Protein AF-A0A7S1RX15-F1 (afdb_monomer_lite)

Radius of gyration: 18.15 Å; chains: 1; bounding box: 35×44×45 Å

pLDDT: mean 71.28, std 19.26, range [28.19, 96.19]

Sequence (141 aa):
ECHRGAFDGQSCADEAVLRRWREAWARAPPAELGGRQHFRVSEGAETYAELQGRAEAALEELLAAPAGGAEGPLWVFSHSVTIRALLWRALGLPADLHPLGICNCSVTIIERSIQPPSGWRVVEMNDTSHMHAKAAVATAY

InterPro domains:
  IPR013078 Histidine phosphatase superfamily, clade-1 [PF00300] (20-128)
  IPR029033 Histidine phosphatase superfamily [G3DSA:3.40.50.1240] (1-139)
  IPR029033 Histidine phosphatase superfamily [SSF53254] (1-132)

Foldseek 3Di:
DQDDDDPPVDDCPDVVVVVVVVVLVVPPPCPPDPRFDWPPSDPPTDTLVNLLVVLVVVVVVCCPDPVVPDPDDDDDD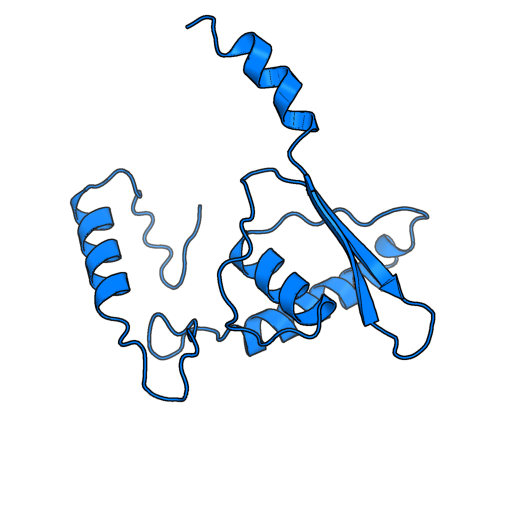DDLSSVLSPVCQQVVHPSGDDDDDADPPFDWDWDFDPDPVTGIHTPGGRHPPVVVVCVVVVVPD

Organism: Alexandrium catenella (NCBI:txid2925)

Secondary structure (DSSP, 8-state):
---TT------TT-HHHHHHHHHHHHHS---SSSS-----SSTTPPPHHHHHHHHHHHHHHHHHSTTTTSSSPPP----HHHHHHHHHHHTT--TT-S-----TT-EEEEEEE-SSSPEEEEEEEEE-GGGHHHHTTTT--

Structure (mmCIF, N/CA/C/O backbone):
data_AF-A0A7S1RX15-F1
#
_entry.id   AF-A0A7S1RX15-F1
#
loop_
_atom_site.group_PDB
_atom_site.id
_atom_site.type_symbol
_atom_site.label_atom_id
_atom_site.label_alt_id
_atom_site.label_comp_id
_atom_site.label_asym_id
_atom_site.label_entity_id
_atom_site.label_seq_id
_atom_site.pdbx_PDB_ins_code
_atom_site.Cartn_x
_atom_site.Cartn_y
_atom_site.Cartn_z
_atom_site.occupancy
_atom_site.B_iso_or_equiv
_atom_site.auth_seq_id
_atom_site.auth_comp_id
_atom_site.auth_asym_id
_atom_site.auth_atom_id
_atom_site.pdbx_PDB_model_num
ATOM 1 N N . GLU A 1 1 ? 10.035 9.791 -10.296 1.00 36.12 1 GLU A N 1
ATOM 2 C CA . GLU A 1 1 ? 9.928 8.390 -9.849 1.00 36.12 1 GLU A CA 1
ATOM 3 C C . GLU A 1 1 ? 11.347 7.899 -9.593 1.00 36.12 1 GLU A C 1
ATOM 5 O O . GLU A 1 1 ? 12.127 7.828 -10.530 1.00 36.12 1 GLU A O 1
ATOM 10 N N . CYS A 1 2 ? 11.738 7.719 -8.330 1.00 28.19 2 CYS A N 1
ATOM 11 C CA . CYS A 1 2 ? 13.051 7.169 -7.984 1.00 28.19 2 CYS A CA 1
ATOM 12 C C . CYS A 1 2 ? 12.913 5.650 -7.982 1.00 28.19 2 CYS A C 1
ATOM 14 O O . CYS A 1 2 ? 12.022 5.139 -7.303 1.00 28.19 2 CYS A O 1
ATOM 16 N N . HIS A 1 3 ? 13.745 4.917 -8.722 1.00 43.22 3 HIS A N 1
ATOM 17 C CA . HIS A 1 3 ? 13.588 3.468 -8.801 1.00 43.22 3 HIS A CA 1
ATOM 18 C C . HIS A 1 3 ? 14.885 2.704 -8.497 1.00 43.22 3 HIS A C 1
ATOM 20 O O . HIS A 1 3 ? 15.877 2.803 -9.204 1.00 43.22 3 HIS A O 1
ATOM 26 N N . ARG A 1 4 ? 14.796 1.903 -7.426 1.00 44.91 4 ARG A N 1
ATOM 27 C CA . ARG A 1 4 ? 15.381 0.563 -7.228 1.00 44.91 4 ARG A CA 1
ATOM 28 C C . ARG A 1 4 ? 16.856 0.365 -7.605 1.00 44.91 4 ARG A C 1
ATOM 30 O O . ARG A 1 4 ? 17.164 -0.343 -8.557 1.00 44.91 4 ARG A O 1
ATOM 37 N N . GLY A 1 5 ? 17.749 0.861 -6.749 1.00 35.78 5 GLY A N 1
ATOM 38 C CA . GLY A 1 5 ? 19.086 0.272 -6.571 1.00 35.78 5 GLY A CA 1
ATOM 39 C C . GLY A 1 5 ? 20.266 1.091 -7.087 1.00 35.78 5 GLY A C 1
ATOM 40 O O . GLY A 1 5 ? 21.386 0.853 -6.653 1.00 35.78 5 GLY A O 1
ATOM 41 N N . ALA A 1 6 ? 20.035 2.112 -7.907 1.00 38.94 6 ALA A N 1
ATOM 42 C CA . ALA A 1 6 ? 21.015 3.166 -8.135 1.00 38.94 6 ALA A CA 1
ATOM 43 C C . ALA A 1 6 ? 20.276 4.467 -8.442 1.00 38.94 6 ALA A C 1
ATOM 45 O O . ALA A 1 6 ? 19.508 4.545 -9.397 1.00 38.94 6 ALA A O 1
ATOM 46 N N . PHE A 1 7 ? 20.489 5.496 -7.623 1.00 42.22 7 PHE A N 1
ATOM 47 C CA . PHE A 1 7 ? 20.109 6.856 -7.989 1.00 42.22 7 PHE A CA 1
ATOM 48 C C . PHE A 1 7 ? 21.158 7.365 -8.988 1.00 42.22 7 PHE A C 1
ATOM 50 O O . PHE A 1 7 ? 22.088 8.070 -8.615 1.00 42.22 7 PHE A O 1
ATOM 57 N N . ASP A 1 8 ? 21.067 6.919 -10.242 1.00 58.34 8 ASP A N 1
ATOM 58 C CA . ASP A 1 8 ? 21.982 7.324 -11.320 1.00 58.34 8 ASP A CA 1
ATOM 59 C C . ASP A 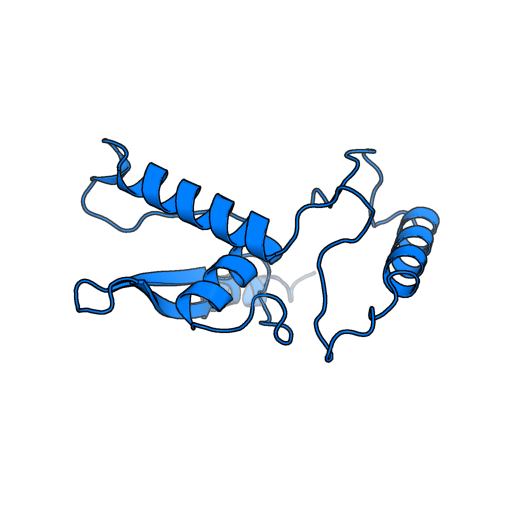1 8 ? 21.517 8.607 -12.038 1.00 58.34 8 ASP A C 1
ATOM 61 O O . ASP A 1 8 ? 22.225 9.136 -12.894 1.00 58.34 8 ASP A O 1
ATOM 65 N N . GLY A 1 9 ? 20.334 9.124 -11.673 1.00 58.88 9 GLY A N 1
ATOM 66 C CA . GLY A 1 9 ? 19.742 10.339 -12.236 1.00 58.88 9 GLY A CA 1
ATOM 67 C C . GLY A 1 9 ? 19.242 10.184 -13.675 1.00 58.88 9 GLY A C 1
ATOM 68 O O . GLY A 1 9 ? 18.902 11.186 -14.305 1.00 58.88 9 GLY A O 1
ATOM 69 N N . GLN A 1 10 ? 19.197 8.963 -14.215 1.00 61.38 10 GLN A N 1
ATOM 70 C CA . GLN A 1 10 ? 18.841 8.729 -15.611 1.00 61.38 10 GLN A CA 1
ATOM 71 C C . GLN A 1 10 ? 17.319 8.688 -15.804 1.00 61.38 10 GLN A C 1
ATOM 73 O O . GLN A 1 10 ? 16.573 8.108 -15.015 1.00 61.38 10 GLN A O 1
ATOM 78 N N . SER A 1 11 ? 16.849 9.342 -16.867 1.00 61.09 11 SER A N 1
ATOM 79 C CA . SER A 1 11 ? 15.422 9.499 -17.156 1.00 61.09 11 SER A CA 1
ATOM 80 C C . SER A 1 11 ? 14.846 8.284 -17.879 1.00 61.09 11 SER A C 1
ATOM 82 O O . SER A 1 11 ? 15.447 7.774 -18.821 1.00 61.09 11 SER A O 1
ATOM 84 N N . CYS A 1 12 ? 13.612 7.905 -17.533 1.00 56.78 12 CYS A N 1
ATOM 85 C CA . CYS A 1 12 ? 12.812 6.928 -18.280 1.00 56.78 12 CYS A CA 1
ATOM 86 C C . CYS A 1 12 ? 12.515 7.369 -19.726 1.00 56.78 12 CYS A C 1
ATOM 88 O O . CYS A 1 12 ? 12.061 6.558 -20.530 1.00 56.78 12 CYS A O 1
ATOM 90 N N . ALA A 1 13 ? 12.701 8.659 -20.031 1.00 67.62 13 ALA A N 1
ATOM 91 C CA . ALA A 1 13 ? 12.526 9.217 -21.368 1.00 67.62 13 ALA A CA 1
ATOM 92 C C . ALA A 1 13 ? 13.713 8.921 -22.304 1.00 67.62 13 ALA A C 1
ATOM 94 O O . ALA A 1 13 ? 13.592 9.116 -23.508 1.00 67.62 13 ALA A O 1
ATOM 95 N N . ASP A 1 14 ? 14.850 8.462 -21.773 1.00 75.25 14 ASP A N 1
ATOM 96 C CA . ASP A 1 14 ? 15.979 7.999 -22.577 1.00 75.25 14 ASP A CA 1
ATOM 97 C C . ASP A 1 14 ? 15.714 6.556 -23.047 1.00 75.25 14 ASP A C 1
ATOM 99 O O . ASP A 1 14 ? 15.550 5.632 -22.246 1.00 75.25 14 ASP A O 1
ATOM 103 N N . GLU A 1 15 ? 15.661 6.345 -24.364 1.00 78.56 15 GLU A N 1
ATOM 104 C CA . GLU A 1 15 ? 15.366 5.036 -24.956 1.00 78.56 15 GLU A CA 1
ATOM 105 C C . GLU A 1 15 ? 16.413 3.965 -24.625 1.00 78.56 15 GLU A C 1
ATOM 107 O O . GLU A 1 15 ? 16.070 2.787 -24.484 1.00 78.56 15 GLU A O 1
ATOM 112 N N . ALA A 1 16 ? 17.686 4.341 -24.479 1.00 77.50 16 ALA A N 1
ATOM 113 C CA . ALA A 1 16 ? 18.749 3.406 -24.130 1.00 77.50 16 ALA A CA 1
ATOM 114 C C . ALA A 1 16 ? 18.607 2.946 -22.675 1.00 77.50 16 ALA A C 1
ATOM 116 O O . ALA A 1 16 ? 18.790 1.761 -22.378 1.00 77.50 16 ALA A O 1
ATOM 117 N N . VAL A 1 17 ? 18.219 3.867 -21.792 1.00 69.31 17 VAL A N 1
ATOM 118 C CA . VAL A 1 17 ? 17.885 3.592 -20.391 1.00 69.31 17 VAL A CA 1
ATOM 119 C C . VAL A 1 17 ? 16.658 2.685 -20.316 1.00 69.31 17 VAL A C 1
ATOM 121 O O . VAL A 1 17 ? 16.721 1.618 -19.703 1.00 69.31 17 VAL A O 1
ATOM 124 N N . LEU A 1 18 ? 15.583 3.024 -21.033 1.00 65.19 18 LEU A N 1
ATOM 125 C CA . LEU A 1 18 ? 14.356 2.228 -21.092 1.00 65.19 18 LEU A CA 1
ATOM 126 C C . LEU A 1 18 ? 14.603 0.813 -21.633 1.00 65.19 18 LEU A C 1
ATOM 128 O O . LEU A 1 18 ? 14.069 -0.159 -21.097 1.00 65.19 18 LEU A O 1
ATOM 132 N N . ARG A 1 19 ? 15.425 0.669 -22.678 1.00 73.69 19 ARG A N 1
ATOM 133 C CA . ARG A 1 19 ? 15.805 -0.636 -23.235 1.00 73.69 19 ARG A CA 1
ATOM 134 C C . ARG A 1 19 ? 16.607 -1.456 -22.229 1.00 73.69 19 ARG A C 1
ATOM 136 O O . ARG A 1 19 ? 16.244 -2.601 -21.972 1.00 73.69 19 ARG A O 1
ATOM 143 N N . ARG A 1 20 ? 17.633 -0.863 -21.605 1.00 69.12 20 ARG A N 1
ATOM 144 C CA . ARG A 1 20 ? 18.430 -1.512 -20.548 1.00 69.12 20 ARG A CA 1
ATOM 145 C C . ARG A 1 20 ? 17.540 -1.987 -19.400 1.00 69.12 20 ARG A C 1
ATOM 147 O O . ARG A 1 20 ? 17.732 -3.085 -18.884 1.00 69.12 20 ARG A O 1
ATOM 154 N N . TRP A 1 21 ? 16.537 -1.193 -19.032 1.00 65.25 21 TRP A N 1
ATOM 155 C CA . TRP A 1 21 ? 15.563 -1.559 -18.007 1.00 65.25 21 TRP A CA 1
ATOM 156 C C . TRP A 1 21 ? 14.666 -2.715 -18.432 1.00 65.25 21 TRP A C 1
ATOM 158 O O . TRP A 1 21 ? 14.520 -3.664 -17.670 1.00 65.25 21 TRP A O 1
ATOM 168 N N . ARG A 1 22 ? 14.106 -2.684 -19.647 1.00 63.62 22 ARG A N 1
ATOM 169 C CA . ARG A 1 22 ? 13.297 -3.792 -20.186 1.00 63.62 22 ARG A CA 1
ATOM 170 C C . ARG A 1 22 ? 14.092 -5.093 -20.239 1.00 63.62 22 ARG A C 1
ATOM 172 O O . ARG A 1 22 ? 13.568 -6.143 -19.885 1.00 63.62 22 ARG A O 1
ATOM 179 N N . GLU A 1 23 ? 15.361 -5.021 -20.625 1.00 64.50 23 GLU A N 1
ATOM 180 C CA . GLU A 1 23 ? 16.254 -6.177 -20.628 1.00 64.50 23 GLU A CA 1
ATOM 181 C C . GLU A 1 23 ? 16.545 -6.690 -19.215 1.00 64.50 23 GLU A C 1
ATOM 183 O O . GLU A 1 23 ? 16.509 -7.895 -19.000 1.00 64.50 23 GLU A O 1
ATOM 188 N N . ALA A 1 24 ? 16.797 -5.811 -18.241 1.00 57.47 24 ALA A N 1
ATOM 189 C CA . ALA A 1 24 ? 16.987 -6.213 -16.846 1.00 57.47 24 ALA A CA 1
ATOM 190 C C . ALA A 1 24 ? 15.722 -6.865 -16.260 1.00 57.47 24 ALA A C 1
ATOM 192 O O . ALA A 1 24 ? 15.814 -7.865 -15.554 1.00 57.47 24 ALA A O 1
ATOM 193 N N . TRP A 1 25 ? 14.540 -6.347 -16.610 1.00 52.41 25 TRP A N 1
ATOM 194 C CA . TRP A 1 25 ? 13.249 -6.934 -16.240 1.00 52.41 25 TRP A CA 1
ATOM 195 C C . TRP A 1 25 ? 13.032 -8.310 -16.874 1.00 52.41 25 TRP A C 1
ATOM 197 O O . TRP A 1 25 ? 12.513 -9.203 -16.215 1.00 52.41 25 TRP A O 1
ATOM 207 N N . ALA A 1 26 ? 13.445 -8.494 -18.130 1.00 54.28 26 ALA A N 1
ATOM 208 C CA . ALA A 1 26 ? 13.363 -9.778 -18.826 1.00 54.28 26 ALA A CA 1
ATOM 209 C C . ALA A 1 26 ? 14.397 -10.804 -18.323 1.00 54.28 26 ALA A C 1
ATOM 211 O O . ALA A 1 26 ? 14.182 -12.006 -18.457 1.00 54.28 26 ALA A O 1
ATOM 212 N N . ARG A 1 27 ? 15.520 -10.336 -17.759 1.00 41.50 27 ARG A N 1
ATOM 213 C CA 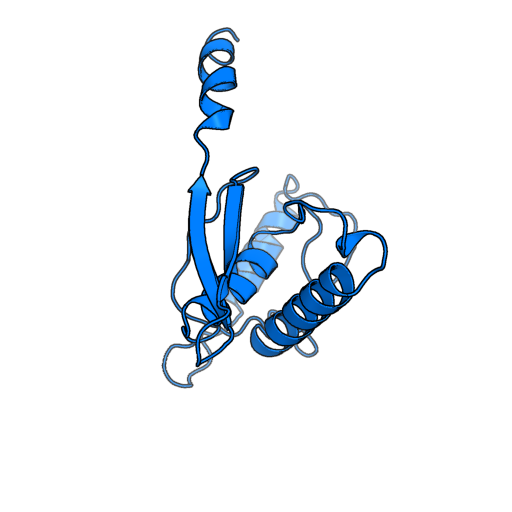. ARG A 1 27 ? 16.620 -11.164 -17.236 1.00 41.50 27 ARG A CA 1
ATOM 214 C C . ARG A 1 27 ? 16.463 -11.577 -15.779 1.00 41.50 27 ARG A C 1
ATOM 216 O O . ARG A 1 27 ? 17.277 -12.376 -15.334 1.00 41.50 27 ARG A O 1
ATOM 223 N N . ALA A 1 28 ? 15.476 -11.076 -15.038 1.00 44.28 28 ALA A N 1
ATOM 224 C CA . ALA A 1 28 ? 15.109 -11.711 -13.780 1.00 44.28 28 ALA A CA 1
ATOM 225 C C . ALA A 1 28 ? 14.433 -13.040 -14.154 1.00 44.28 28 ALA A C 1
ATOM 227 O O . ALA A 1 28 ? 13.299 -13.003 -14.640 1.00 44.28 28 ALA A O 1
ATOM 228 N N . PRO A 1 29 ? 15.102 -14.205 -14.024 1.00 41.44 29 PRO A N 1
ATOM 229 C CA . PRO A 1 29 ? 14.415 -15.453 -14.292 1.00 41.44 29 PRO A CA 1
ATOM 230 C C . PRO A 1 29 ? 13.196 -15.508 -13.360 1.00 41.44 29 PRO A C 1
ATOM 232 O O . PRO A 1 29 ? 13.308 -15.085 -12.202 1.00 41.44 29 PRO A O 1
ATOM 235 N N . PRO A 1 30 ? 12.036 -16.017 -13.805 1.00 43.31 30 PRO A N 1
ATOM 236 C CA . PRO A 1 30 ? 11.065 -16.552 -12.867 1.00 43.31 30 PRO A CA 1
ATOM 237 C C . PRO A 1 30 ? 11.785 -17.692 -12.142 1.00 43.31 30 PRO A C 1
ATOM 239 O O . PRO A 1 30 ? 11.837 -18.812 -12.638 1.00 43.31 30 PRO A O 1
ATOM 242 N N . ALA A 1 31 ? 12.472 -17.380 -11.043 1.00 42.53 31 ALA A N 1
ATOM 243 C CA . ALA A 1 31 ? 13.258 -18.363 -10.332 1.00 42.53 31 ALA A CA 1
ATOM 244 C C . ALA A 1 31 ? 12.280 -19.393 -9.772 1.00 42.53 31 ALA A C 1
ATOM 246 O O . ALA A 1 31 ? 11.386 -19.088 -8.982 1.00 42.53 31 ALA A O 1
ATOM 247 N N . GLU A 1 32 ? 12.436 -20.601 -10.289 1.00 40.38 32 GLU A N 1
ATOM 248 C CA . GLU A 1 32 ? 11.705 -21.808 -9.975 1.00 40.38 32 GLU A CA 1
ATOM 249 C C . GLU A 1 32 ? 11.729 -22.075 -8.466 1.00 40.38 32 GLU A C 1
ATOM 251 O O . GLU A 1 32 ? 12.648 -22.684 -7.936 1.00 40.38 32 GLU A O 1
ATOM 256 N N . LEU A 1 33 ? 10.697 -21.606 -7.770 1.00 38.94 33 LEU A N 1
ATOM 257 C CA . LEU A 1 33 ? 10.228 -22.099 -6.474 1.00 38.94 33 LEU A CA 1
ATOM 258 C C . LEU A 1 33 ? 8.724 -21.788 -6.396 1.00 38.94 33 LEU A C 1
ATOM 260 O O . LEU A 1 33 ? 8.265 -20.897 -5.687 1.00 38.94 33 LEU A O 1
ATOM 264 N N . GLY A 1 34 ? 7.935 -22.493 -7.213 1.00 42.66 34 GLY A N 1
ATOM 265 C CA . GLY A 1 34 ? 6.471 -22.493 -7.093 1.00 42.66 34 GLY A CA 1
ATOM 266 C C . GLY A 1 34 ? 5.737 -21.227 -7.562 1.00 42.66 34 GLY A C 1
ATOM 267 O O . GLY A 1 34 ? 4.677 -20.927 -7.023 1.00 42.66 34 GLY A O 1
ATOM 268 N N . GLY A 1 35 ? 6.260 -20.496 -8.556 1.00 37.97 35 GLY A N 1
ATOM 269 C CA . GLY A 1 35 ? 5.508 -19.424 -9.237 1.00 37.97 35 GLY A CA 1
ATOM 270 C C . GLY A 1 35 ? 5.491 -18.059 -8.536 1.00 37.97 35 GLY A C 1
ATOM 271 O O . GLY A 1 35 ? 4.592 -17.259 -8.780 1.00 37.97 35 GLY A O 1
ATOM 272 N N . ARG A 1 36 ? 6.470 -17.780 -7.672 1.00 43.78 36 ARG A N 1
ATOM 273 C CA . ARG A 1 36 ? 6.529 -16.571 -6.840 1.00 43.78 36 ARG A CA 1
ATOM 274 C C . ARG A 1 36 ? 7.456 -15.507 -7.442 1.00 43.78 36 ARG A C 1
ATOM 276 O O . ARG A 1 36 ? 8.639 -15.764 -7.656 1.00 43.78 36 ARG A O 1
ATOM 283 N N . GLN A 1 37 ? 6.941 -14.304 -7.724 1.00 47.53 37 GLN A N 1
ATOM 284 C CA . GLN A 1 37 ? 7.770 -13.169 -8.156 1.00 47.53 37 GLN A CA 1
ATOM 285 C C . GLN A 1 37 ? 8.513 -12.570 -6.959 1.00 47.53 37 GLN A C 1
ATOM 287 O O . GLN A 1 37 ? 7.969 -11.790 -6.179 1.00 47.53 37 GLN A O 1
ATOM 292 N N . HIS A 1 38 ? 9.796 -12.896 -6.836 1.00 49.75 38 HIS A N 1
ATOM 293 C CA . HIS A 1 38 ? 10.674 -12.224 -5.891 1.00 49.75 38 HIS A CA 1
ATOM 294 C C . HIS A 1 38 ? 11.048 -10.838 -6.420 1.00 49.75 38 HIS A C 1
ATOM 296 O O . HIS A 1 38 ? 11.667 -10.703 -7.475 1.00 49.75 38 HIS A O 1
ATOM 302 N N . PHE A 1 39 ? 10.766 -9.792 -5.647 1.00 50.34 39 PHE A N 1
ATOM 303 C CA . PHE A 1 39 ? 11.508 -8.543 -5.773 1.00 50.34 39 PHE A CA 1
ATOM 304 C C . PHE A 1 39 ? 12.927 -8.786 -5.256 1.00 50.34 39 PHE A C 1
ATOM 306 O O . PHE A 1 39 ? 13.252 -8.502 -4.117 1.00 50.34 39 PHE A O 1
ATOM 313 N N . ARG A 1 40 ? 13.774 -9.395 -6.076 1.00 52.62 40 ARG A N 1
ATOM 314 C CA . ARG A 1 40 ? 15.226 -9.279 -5.970 1.00 52.62 40 ARG A CA 1
ATOM 315 C C . ARG A 1 40 ? 15.722 -9.001 -7.373 1.00 52.62 40 ARG A C 1
ATOM 317 O O . ARG A 1 40 ? 16.173 -9.891 -8.078 1.00 52.62 40 ARG A O 1
ATOM 324 N N . VAL A 1 41 ? 15.532 -7.750 -7.800 1.00 51.56 41 VAL A N 1
ATOM 325 C CA . VAL A 1 41 ? 15.917 -7.279 -9.145 1.00 51.56 41 VAL A CA 1
ATOM 326 C C . VAL A 1 41 ? 17.432 -7.438 -9.367 1.00 51.56 41 VAL A C 1
ATOM 328 O O . VAL A 1 41 ? 17.889 -7.530 -10.501 1.00 51.56 41 VAL A O 1
ATOM 331 N N . SER A 1 42 ? 18.199 -7.525 -8.278 1.00 55.56 42 SER A N 1
ATOM 332 C CA . SER A 1 42 ? 19.612 -7.886 -8.245 1.00 55.56 42 SER A CA 1
ATOM 333 C C . SER A 1 42 ? 19.957 -8.576 -6.922 1.00 55.56 42 SER A C 1
ATOM 335 O O . SER A 1 42 ? 19.194 -8.517 -5.951 1.00 55.56 42 SER A O 1
ATOM 337 N N . GLU A 1 43 ? 21.133 -9.194 -6.859 1.00 60.41 43 GLU A N 1
ATOM 338 C CA . GLU A 1 43 ? 21.744 -9.601 -5.592 1.00 60.41 43 GLU A CA 1
ATOM 339 C C . GLU A 1 43 ? 21.844 -8.394 -4.637 1.00 60.41 43 GLU A C 1
ATOM 341 O O . GLU A 1 43 ? 22.085 -7.265 -5.071 1.00 60.41 43 GLU A O 1
ATOM 346 N N . GLY A 1 44 ? 21.568 -8.614 -3.348 1.00 66.44 44 GLY A N 1
ATOM 347 C CA . GLY A 1 44 ? 21.536 -7.559 -2.326 1.00 66.44 44 GLY A CA 1
ATOM 348 C C . GLY A 1 44 ? 20.296 -6.652 -2.332 1.00 66.44 44 GLY A C 1
ATOM 349 O O . GLY A 1 44 ? 20.190 -5.781 -1.472 1.00 66.44 44 GLY A O 1
ATOM 350 N N . ALA A 1 45 ? 19.347 -6.834 -3.258 1.00 68.38 45 ALA A N 1
ATOM 351 C CA . ALA A 1 45 ? 18.098 -6.075 -3.247 1.00 68.38 45 ALA A CA 1
ATOM 352 C C . ALA A 1 45 ? 17.141 -6.533 -2.128 1.00 68.38 45 ALA A C 1
ATOM 354 O O . ALA A 1 45 ? 17.067 -7.717 -1.789 1.00 68.38 45 ALA A O 1
ATOM 355 N N . GLU A 1 46 ? 16.368 -5.576 -1.610 1.00 74.50 46 GLU A N 1
ATOM 356 C CA . GLU A 1 46 ? 15.311 -5.793 -0.614 1.00 74.50 46 GLU A CA 1
ATOM 357 C C . GLU A 1 46 ? 14.190 -6.677 -1.180 1.00 74.50 46 GLU A C 1
ATOM 359 O O . GLU A 1 46 ? 13.668 -6.402 -2.255 1.00 74.50 46 GLU A O 1
ATOM 364 N N . THR A 1 47 ? 13.795 -7.713 -0.445 1.00 77.38 47 THR A N 1
ATOM 365 C CA . THR A 1 47 ? 12.647 -8.582 -0.740 1.00 77.38 47 THR A CA 1
ATOM 366 C C . THR A 1 47 ? 11.319 -7.922 -0.381 1.00 77.38 47 THR A C 1
ATOM 368 O O . THR A 1 47 ? 11.250 -7.025 0.455 1.00 77.38 47 THR A O 1
ATOM 371 N N . TYR A 1 48 ? 10.210 -8.435 -0.925 1.00 78.25 48 TYR A N 1
ATOM 372 C CA . TYR A 1 48 ? 8.881 -7.991 -0.496 1.00 78.25 48 TYR A CA 1
ATOM 373 C C . TYR A 1 48 ? 8.606 -8.238 0.991 1.00 78.25 48 TYR A C 1
ATOM 375 O O . TYR A 1 48 ? 7.947 -7.414 1.613 1.00 78.25 48 TYR A O 1
ATOM 383 N N . ALA A 1 49 ? 9.127 -9.321 1.572 1.00 79.56 49 ALA A N 1
ATOM 384 C CA . ALA A 1 49 ? 8.975 -9.595 3.000 1.00 79.56 49 ALA A CA 1
ATOM 385 C C . ALA A 1 49 ? 9.739 -8.575 3.867 1.00 79.56 49 ALA A C 1
ATOM 387 O O . ALA A 1 49 ? 9.202 -8.086 4.860 1.00 79.56 49 ALA A O 1
ATOM 388 N N . GLU A 1 50 ? 10.962 -8.208 3.470 1.00 83.12 50 GLU A N 1
ATOM 389 C CA . GLU A 1 50 ? 11.745 -7.156 4.136 1.00 83.12 50 GLU A CA 1
ATOM 390 C C . GLU A 1 50 ? 11.055 -5.791 4.009 1.00 83.12 50 GLU A C 1
ATOM 392 O O . GLU A 1 50 ? 10.872 -5.098 5.011 1.00 83.12 50 GLU A O 1
ATOM 397 N N . LEU A 1 51 ? 10.570 -5.448 2.809 1.00 86.44 51 LEU A N 1
ATOM 398 C CA . LEU A 1 51 ? 9.797 -4.227 2.578 1.00 86.44 51 LEU A CA 1
ATOM 399 C C . LEU A 1 51 ? 8.509 -4.199 3.413 1.00 86.44 51 LEU A C 1
ATOM 401 O O . LEU A 1 51 ? 8.183 -3.161 3.981 1.00 86.44 51 LEU A O 1
ATOM 405 N N . GLN A 1 52 ? 7.784 -5.318 3.506 1.00 87.44 52 GLN A N 1
ATOM 406 C CA . GLN A 1 52 ? 6.589 -5.446 4.346 1.00 87.44 52 GLN A CA 1
ATOM 407 C C . GLN A 1 52 ? 6.904 -5.154 5.809 1.00 87.44 52 GLN A C 1
ATOM 409 O O . GLN A 1 52 ? 6.223 -4.333 6.420 1.00 87.44 52 GLN A O 1
ATOM 414 N N . GLY A 1 53 ? 7.939 -5.802 6.352 1.00 87.94 53 GLY A N 1
ATOM 415 C CA . GLY A 1 53 ? 8.350 -5.605 7.740 1.00 87.94 53 GLY A CA 1
ATOM 416 C C . GLY A 1 53 ? 8.748 -4.158 8.018 1.00 87.94 53 GLY A C 1
ATOM 417 O O . GLY A 1 53 ? 8.272 -3.562 8.981 1.00 87.94 53 GLY A O 1
ATOM 418 N N . ARG A 1 54 ? 9.559 -3.555 7.141 1.00 92.69 54 ARG A N 1
ATOM 419 C CA . ARG A 1 54 ? 9.995 -2.160 7.292 1.00 92.69 54 ARG A CA 1
ATOM 420 C C . ARG A 1 54 ? 8.845 -1.161 7.141 1.00 92.69 54 ARG A C 1
ATOM 422 O O . ARG A 1 54 ? 8.798 -0.181 7.877 1.00 92.69 54 ARG A O 1
ATOM 429 N N . ALA A 1 55 ? 7.925 -1.388 6.204 1.00 91.62 55 ALA A N 1
ATOM 4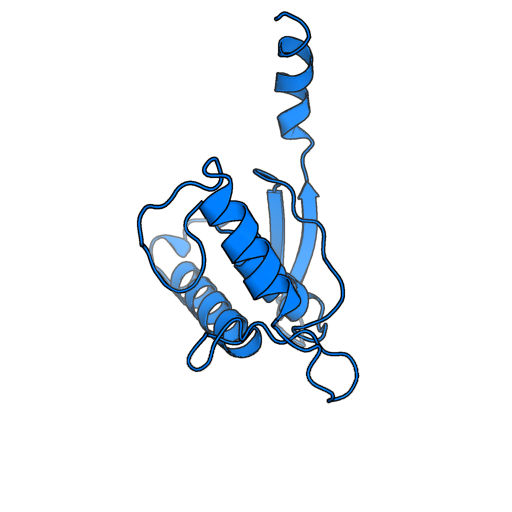30 C CA . ALA A 1 55 ? 6.776 -0.510 5.994 1.00 91.62 55 ALA A CA 1
ATOM 431 C C . ALA A 1 55 ? 5.779 -0.575 7.160 1.00 91.62 55 ALA A C 1
ATOM 433 O O . ALA A 1 55 ? 5.260 0.458 7.569 1.00 91.62 55 ALA A O 1
ATOM 434 N N . GLU A 1 56 ? 5.533 -1.764 7.713 1.00 90.00 56 GLU A N 1
ATOM 435 C CA . GLU A 1 56 ? 4.680 -1.925 8.893 1.00 90.00 56 GLU A CA 1
ATOM 436 C C . GLU A 1 56 ? 5.313 -1.285 10.130 1.00 90.00 56 GLU A C 1
ATOM 438 O O . GLU A 1 56 ? 4.641 -0.527 10.822 1.00 90.00 56 GLU A O 1
ATOM 443 N N . ALA A 1 57 ? 6.607 -1.517 10.371 1.00 91.50 57 ALA A N 1
ATOM 444 C CA . ALA A 1 57 ? 7.320 -0.872 11.471 1.00 91.50 57 ALA A CA 1
ATOM 445 C C . ALA A 1 57 ? 7.222 0.659 11.381 1.00 91.50 57 ALA A C 1
ATOM 447 O O . ALA A 1 57 ? 6.898 1.311 12.369 1.00 91.50 57 ALA A O 1
ATOM 448 N N . ALA A 1 58 ? 7.391 1.225 10.181 1.00 91.94 58 ALA A N 1
ATOM 449 C CA . ALA A 1 58 ? 7.229 2.659 9.960 1.00 91.94 58 ALA A CA 1
ATOM 450 C C . ALA A 1 58 ? 5.797 3.153 10.246 1.00 91.94 58 ALA A C 1
ATOM 452 O O . ALA A 1 58 ? 5.628 4.235 10.801 1.00 91.94 58 ALA A O 1
ATOM 453 N N . LEU A 1 59 ? 4.757 2.383 9.897 1.00 88.81 59 LEU A N 1
ATOM 454 C CA . LEU A 1 59 ? 3.373 2.735 10.245 1.00 88.81 59 LEU A CA 1
ATOM 455 C C . LEU A 1 59 ? 3.142 2.716 11.759 1.00 88.81 59 LEU A C 1
ATOM 457 O O . LEU A 1 59 ? 2.524 3.638 12.286 1.00 88.81 59 LEU A O 1
ATOM 461 N N . GLU A 1 60 ? 3.638 1.695 12.458 1.00 87.81 60 GLU A N 1
ATOM 462 C CA . GLU A 1 60 ? 3.510 1.600 13.916 1.00 87.81 60 GLU A CA 1
ATOM 463 C C . GLU A 1 60 ? 4.262 2.737 14.623 1.00 87.81 60 GLU A C 1
ATOM 465 O O . GLU A 1 60 ? 3.733 3.329 15.562 1.00 87.81 60 GLU A O 1
ATOM 470 N N . GLU A 1 61 ? 5.450 3.110 14.138 1.00 89.62 61 GLU A N 1
ATOM 471 C CA . GLU A 1 61 ? 6.197 4.269 14.642 1.00 89.62 61 GLU A CA 1
ATOM 472 C C . GLU A 1 61 ? 5.426 5.582 14.442 1.00 89.62 61 GLU A C 1
ATOM 474 O O . GLU A 1 61 ? 5.343 6.396 15.364 1.00 89.62 61 GLU A O 1
ATOM 479 N N . LEU A 1 62 ? 4.820 5.783 13.264 1.00 87.19 62 LEU A N 1
ATOM 480 C CA . LEU A 1 62 ? 4.016 6.975 12.978 1.00 87.19 62 LEU A CA 1
ATOM 481 C C . LEU A 1 62 ? 2.768 7.054 13.863 1.00 87.19 62 LEU A C 1
ATOM 483 O O . LEU A 1 62 ? 2.4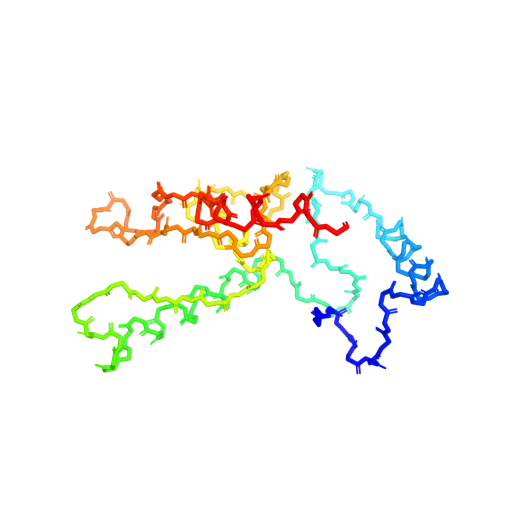34 8.139 14.334 1.00 87.19 62 LEU A O 1
ATOM 487 N N . LEU A 1 63 ? 2.103 5.924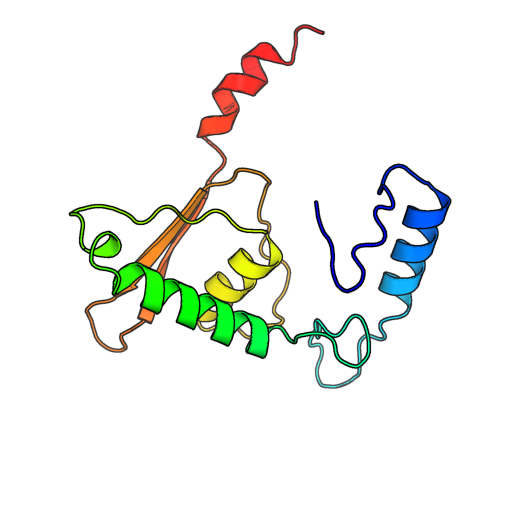 14.116 1.00 83.44 63 LEU A N 1
ATOM 488 C CA . LEU A 1 63 ? 0.951 5.855 15.017 1.00 83.44 63 LEU A CA 1
ATOM 489 C C . LEU A 1 63 ? 1.329 6.103 16.482 1.00 83.44 63 LEU A C 1
ATOM 491 O O . LEU A 1 63 ? 0.543 6.681 17.228 1.00 83.44 63 LEU A O 1
ATOM 495 N N . ALA A 1 64 ? 2.515 5.662 16.905 1.00 83.75 64 ALA A N 1
ATOM 496 C CA . ALA A 1 64 ? 3.001 5.848 18.270 1.00 83.75 64 ALA A CA 1
ATOM 497 C C . ALA A 1 64 ? 3.535 7.268 18.540 1.00 83.75 64 ALA A C 1
ATOM 499 O O . ALA A 1 64 ? 3.736 7.641 19.699 1.00 83.75 64 ALA A O 1
ATOM 500 N N . ALA A 1 65 ? 3.791 8.066 17.498 1.00 81.06 65 ALA A N 1
ATOM 501 C CA . ALA A 1 65 ? 4.315 9.416 17.650 1.00 81.06 65 ALA A CA 1
ATOM 502 C C . ALA A 1 65 ? 3.308 10.334 18.384 1.00 81.06 65 ALA A C 1
ATOM 504 O O . ALA A 1 65 ? 2.110 10.265 18.114 1.00 81.06 65 ALA A O 1
ATOM 505 N N . PRO A 1 66 ? 3.758 11.281 19.234 1.00 67.12 66 PRO A N 1
ATOM 506 C CA . PRO A 1 66 ? 2.866 12.195 19.964 1.00 67.12 66 PRO A CA 1
ATOM 507 C C . PRO A 1 66 ? 1.939 13.030 19.063 1.00 67.12 66 PRO A C 1
ATOM 509 O O . PRO A 1 66 ? 0.849 13.406 19.480 1.00 67.12 66 PRO A O 1
ATOM 512 N N . ALA A 1 67 ? 2.363 13.299 17.822 1.00 61.25 67 ALA A N 1
ATOM 513 C CA . ALA A 1 67 ? 1.550 13.945 16.790 1.00 61.25 67 ALA A CA 1
ATOM 514 C C . ALA A 1 67 ? 0.663 12.959 15.999 1.00 61.25 67 ALA A C 1
ATOM 516 O O . ALA A 1 67 ? -0.341 13.373 15.429 1.00 61.25 67 ALA A O 1
ATOM 517 N N . GLY A 1 68 ? 1.009 11.667 15.982 1.00 52.81 68 GLY A N 1
ATOM 518 C CA . GLY A 1 68 ? 0.187 10.574 15.443 1.00 52.81 68 GLY A CA 1
ATOM 519 C C . GLY A 1 68 ? -0.980 10.178 16.354 1.00 52.81 68 GLY A C 1
ATOM 520 O O . GLY A 1 68 ? -1.889 9.485 15.911 1.00 52.81 68 GLY A O 1
ATOM 521 N N . GLY A 1 69 ? -0.986 10.676 17.598 1.00 49.31 69 GLY A N 1
ATOM 522 C CA . GLY A 1 69 ? -2.121 10.638 18.523 1.00 49.31 69 GLY A CA 1
ATOM 523 C C . GLY A 1 69 ? -3.119 11.793 18.364 1.00 49.31 69 GLY A C 1
ATOM 524 O O . GLY A 1 69 ? -4.028 11.914 19.184 1.00 49.31 69 GLY A O 1
ATOM 525 N N . ALA A 1 70 ? -2.963 12.661 17.355 1.00 57.75 70 ALA A N 1
ATOM 526 C CA . ALA A 1 70 ? -3.982 13.655 17.026 1.00 57.75 70 ALA A CA 1
ATOM 527 C C . ALA A 1 70 ? -5.234 12.936 16.501 1.00 57.75 70 ALA A C 1
ATOM 529 O O . ALA A 1 70 ? -5.130 12.094 15.615 1.00 57.75 70 ALA A O 1
ATOM 530 N N . GLU A 1 71 ? -6.404 13.246 17.061 1.00 67.25 71 GLU A N 1
ATOM 531 C CA . GLU A 1 71 ? -7.696 12.634 16.729 1.00 67.25 71 GLU A CA 1
ATOM 532 C C . GLU A 1 71 ? -8.001 12.732 15.217 1.00 67.25 71 GLU A C 1
ATOM 534 O O . GLU A 1 71 ? -8.562 13.718 14.743 1.00 67.25 71 GLU A O 1
ATOM 539 N N . GLY A 1 72 ? -7.603 11.732 14.424 1.00 76.31 72 GLY A N 1
ATOM 540 C CA . GLY A 1 72 ? -7.829 11.741 12.980 1.00 76.31 72 GLY A CA 1
ATOM 541 C C . GLY A 1 72 ? -7.041 10.687 12.194 1.00 76.31 72 GLY A C 1
ATOM 542 O O . GLY A 1 72 ? -6.186 9.994 12.744 1.00 76.31 72 GLY A O 1
ATOM 543 N N . PRO A 1 73 ? -7.339 10.538 10.890 1.00 85.19 73 PRO A N 1
ATOM 544 C CA . PRO A 1 73 ? -6.625 9.615 10.015 1.00 85.19 73 PRO A CA 1
ATOM 545 C C . PRO A 1 73 ? -5.187 10.083 9.751 1.00 85.19 73 PRO A C 1
ATOM 547 O O . PRO A 1 73 ? -4.932 11.262 9.496 1.00 85.19 73 PRO A O 1
ATOM 550 N N . LEU A 1 74 ? -4.251 9.132 9.733 1.00 88.19 74 LEU A N 1
ATOM 551 C CA . LEU A 1 74 ? -2.873 9.358 9.306 1.00 88.19 74 LEU A CA 1
ATOM 552 C C . LEU A 1 74 ? -2.780 9.286 7.775 1.00 88.19 74 LEU A C 1
ATOM 554 O O . LEU A 1 74 ? -3.037 8.243 7.176 1.00 88.19 74 LEU A O 1
ATOM 558 N N . TRP A 1 75 ? -2.355 10.379 7.141 1.00 90.75 75 TRP A N 1
ATOM 559 C CA . TRP A 1 75 ? -2.094 10.413 5.701 1.00 90.75 75 TRP A CA 1
ATOM 560 C C . TRP A 1 75 ? -0.650 10.011 5.402 1.00 90.75 75 TRP A C 1
ATOM 562 O O . TRP A 1 75 ? 0.291 10.672 5.841 1.00 90.75 75 TRP A O 1
ATOM 572 N N . VAL A 1 76 ? -0.474 8.945 4.619 1.00 92.00 76 VAL A N 1
ATOM 573 C CA . VAL A 1 76 ? 0.843 8.421 4.233 1.00 92.00 76 VAL A CA 1
ATOM 574 C C . VAL A 1 76 ? 0.990 8.459 2.716 1.00 92.00 76 VAL A C 1
ATOM 576 O O . VAL A 1 76 ? 0.203 7.863 1.986 1.00 92.00 76 VAL A O 1
ATOM 579 N N . PHE A 1 77 ? 2.036 9.131 2.238 1.00 93.69 77 PHE A N 1
ATOM 580 C CA . PHE A 1 77 ? 2.376 9.196 0.817 1.00 93.69 77 PHE A CA 1
ATOM 581 C C . PHE A 1 77 ? 3.490 8.198 0.512 1.00 93.69 77 PHE A C 1
ATOM 583 O O . PHE A 1 77 ? 4.534 8.199 1.162 1.00 93.69 77 PHE A O 1
ATOM 590 N N . SER A 1 78 ? 3.275 7.327 -0.473 1.00 93.25 78 SER A N 1
ATOM 591 C CA . SER A 1 78 ? 4.247 6.294 -0.829 1.00 93.25 78 SER A CA 1
ATOM 592 C C . SER A 1 78 ? 4.158 5.898 -2.303 1.00 93.25 78 SER A C 1
ATOM 594 O O . SER A 1 78 ? 3.441 6.506 -3.095 1.00 93.25 78 SER A O 1
ATOM 596 N N . HIS A 1 79 ? 4.910 4.867 -2.674 1.00 89.06 79 HIS A N 1
ATOM 597 C CA . HIS A 1 79 ? 4.928 4.303 -4.017 1.00 89.06 79 HIS A CA 1
ATOM 598 C C . HIS A 1 79 ? 4.120 3.008 -4.090 1.00 89.06 79 HIS A C 1
ATOM 600 O O . HIS A 1 79 ? 3.951 2.298 -3.097 1.00 89.06 79 HIS A O 1
ATOM 606 N N . SER A 1 80 ? 3.698 2.647 -5.304 1.00 86.31 80 SER A N 1
ATOM 607 C CA . SER A 1 80 ? 2.886 1.450 -5.558 1.00 86.31 80 SER A CA 1
ATOM 608 C C . SER A 1 80 ? 3.509 0.159 -5.019 1.00 86.31 80 SER A C 1
ATOM 610 O O . SER A 1 80 ? 2.789 -0.771 -4.679 1.00 86.31 80 SER A O 1
ATOM 612 N N . VAL A 1 81 ? 4.841 0.058 -4.939 1.00 85.25 81 VAL A N 1
ATOM 613 C CA . VAL A 1 81 ? 5.516 -1.121 -4.371 1.00 85.25 81 VAL A CA 1
ATOM 614 C C . VAL A 1 81 ? 5.245 -1.270 -2.870 1.00 85.25 81 VAL A C 1
ATOM 616 O O . VAL A 1 81 ? 4.865 -2.350 -2.430 1.00 85.25 81 VAL A O 1
ATOM 619 N N . THR A 1 82 ? 5.375 -0.188 -2.105 1.00 90.38 82 THR A N 1
ATOM 620 C CA . THR A 1 82 ? 5.162 -0.178 -0.653 1.00 90.38 82 THR A CA 1
ATOM 621 C C . THR A 1 82 ? 3.687 -0.353 -0.322 1.00 90.38 82 THR A C 1
ATOM 623 O O . THR A 1 82 ? 3.342 -1.146 0.548 1.00 90.38 82 THR A O 1
ATOM 626 N N . ILE A 1 83 ? 2.810 0.333 -1.063 1.00 92.25 83 ILE A N 1
ATOM 627 C CA . ILE A 1 83 ? 1.356 0.222 -0.890 1.00 92.25 83 ILE A CA 1
ATOM 628 C C . ILE A 1 83 ? 0.917 -1.231 -1.107 1.00 92.25 83 ILE A C 1
ATOM 630 O O . ILE A 1 83 ? 0.227 -1.796 -0.266 1.00 92.25 83 ILE A O 1
ATOM 634 N N . ARG A 1 84 ? 1.383 -1.885 -2.180 1.00 89.19 84 ARG A N 1
ATOM 635 C CA . ARG A 1 84 ? 1.088 -3.305 -2.434 1.00 89.19 84 ARG A CA 1
ATOM 636 C C . ARG A 1 84 ? 1.611 -4.228 -1.343 1.00 89.19 84 ARG A C 1
ATOM 638 O O . ARG A 1 84 ? 0.879 -5.109 -0.912 1.00 89.19 84 ARG A O 1
ATOM 645 N N . ALA A 1 85 ? 2.844 -4.008 -0.887 1.00 87.50 85 ALA A N 1
ATOM 646 C CA . ALA A 1 85 ? 3.441 -4.796 0.185 1.00 87.50 85 ALA A CA 1
ATOM 647 C C . ALA A 1 85 ? 2.550 -4.785 1.441 1.00 87.50 85 ALA A C 1
ATOM 649 O O . ALA A 1 85 ? 2.215 -5.850 1.967 1.00 87.50 85 ALA A O 1
ATOM 650 N N . LEU A 1 86 ? 2.104 -3.597 1.859 1.00 91.12 86 LEU A N 1
ATOM 651 C CA . LEU A 1 86 ? 1.190 -3.415 2.989 1.00 91.12 86 LEU A CA 1
ATOM 652 C C . LEU A 1 86 ? -0.185 -4.048 2.743 1.00 91.12 86 LEU A C 1
ATOM 654 O O . LEU A 1 86 ? -0.707 -4.723 3.626 1.00 91.12 86 LEU A O 1
ATOM 658 N N . LEU A 1 87 ? -0.752 -3.887 1.544 1.00 91.44 87 LEU A N 1
ATOM 659 C CA . LEU A 1 87 ? -2.049 -4.469 1.189 1.00 91.44 87 LEU A CA 1
ATOM 660 C C . LEU A 1 87 ? -2.032 -5.996 1.210 1.00 91.44 87 LEU A C 1
ATOM 662 O O . LEU A 1 87 ? -2.951 -6.601 1.753 1.00 91.44 87 LEU A O 1
ATOM 666 N N . TRP A 1 88 ? -0.987 -6.636 0.677 1.00 88.56 88 TRP A N 1
ATOM 667 C CA . TRP A 1 88 ? -0.861 -8.092 0.762 1.00 88.56 88 TRP A CA 1
ATOM 668 C C . TRP A 1 88 ? -0.829 -8.558 2.212 1.00 88.56 88 TRP A C 1
ATOM 670 O O . TRP A 1 88 ? -1.521 -9.508 2.558 1.00 88.56 88 TRP A O 1
ATOM 680 N N . ARG A 1 89 ? -0.108 -7.842 3.080 1.00 87.19 89 ARG A N 1
ATOM 681 C CA . ARG A 1 89 ? -0.066 -8.162 4.508 1.00 87.19 89 ARG A CA 1
ATOM 682 C C . ARG A 1 89 ? -1.431 -7.983 5.179 1.00 87.19 89 ARG A C 1
ATOM 684 O O . ARG A 1 89 ? -1.875 -8.895 5.868 1.00 87.19 89 ARG A O 1
ATOM 691 N N . ALA A 1 90 ? -2.111 -6.863 4.936 1.00 89.44 90 ALA A N 1
ATOM 692 C CA . ALA A 1 90 ? -3.447 -6.589 5.472 1.00 89.44 90 ALA A CA 1
ATOM 693 C C . ALA A 1 90 ? -4.494 -7.622 5.012 1.00 89.44 90 ALA A C 1
ATOM 695 O O . ALA A 1 90 ? -5.394 -7.985 5.760 1.00 89.44 90 ALA A O 1
ATOM 696 N N . LEU A 1 91 ? -4.362 -8.136 3.787 1.00 87.19 91 LEU A N 1
ATOM 697 C CA . LEU A 1 91 ? -5.257 -9.148 3.221 1.00 87.19 91 LEU A CA 1
ATOM 698 C C . LEU A 1 91 ? -4.850 -10.593 3.563 1.00 87.19 91 LEU A C 1
ATOM 700 O O . LEU A 1 91 ? -5.525 -11.526 3.132 1.00 87.19 91 LEU A O 1
ATOM 704 N N . GLY A 1 92 ? -3.746 -10.806 4.290 1.00 85.25 92 GLY A N 1
ATOM 705 C CA . GLY A 1 92 ? -3.207 -12.146 4.554 1.00 85.25 92 GLY A CA 1
ATOM 706 C C . GLY A 1 92 ? -2.732 -12.879 3.291 1.00 85.25 92 GLY A C 1
ATOM 707 O O . GLY A 1 92 ? -2.693 -14.109 3.262 1.00 85.25 92 GLY A O 1
ATOM 708 N N . LEU A 1 93 ? -2.398 -12.138 2.233 1.00 83.12 93 LEU A N 1
ATOM 709 C CA . LEU A 1 93 ? -1.923 -12.672 0.964 1.00 83.12 93 LEU A CA 1
ATOM 710 C C . LEU A 1 93 ? -0.395 -12.854 0.974 1.00 83.12 93 LEU A C 1
ATOM 712 O O . LEU A 1 93 ? 0.328 -12.062 1.588 1.00 83.12 93 LEU A O 1
ATOM 716 N N . PRO A 1 94 ? 0.123 -13.858 0.246 1.00 77.75 94 PRO A N 1
ATOM 717 C CA . PRO A 1 94 ? 1.541 -13.973 -0.064 1.00 77.75 94 PRO A CA 1
ATOM 718 C C . PRO A 1 94 ? 2.127 -12.674 -0.631 1.00 77.75 94 PRO A C 1
ATOM 720 O O . PRO A 1 94 ? 1.500 -11.992 -1.442 1.00 77.75 94 PRO A O 1
ATOM 723 N N . ALA A 1 95 ? 3.359 -12.359 -0.226 1.00 66.81 95 ALA A N 1
ATOM 724 C CA . ALA A 1 95 ? 4.075 -11.125 -0.562 1.00 66.81 95 ALA A CA 1
ATOM 725 C C . ALA A 1 95 ? 4.501 -11.012 -2.045 1.00 66.81 95 ALA A C 1
ATOM 727 O O . ALA A 1 95 ? 5.307 -10.160 -2.396 1.00 66.81 95 ALA A O 1
ATOM 728 N N . ASP A 1 96 ? 4.003 -11.896 -2.901 1.00 64.94 96 ASP A N 1
ATOM 729 C CA . ASP A 1 96 ? 4.387 -12.094 -4.298 1.00 64.94 96 ASP A CA 1
ATOM 730 C C . ASP A 1 96 ? 3.176 -12.401 -5.198 1.00 64.94 96 ASP A C 1
ATOM 732 O O . ASP A 1 96 ? 3.344 -12.782 -6.361 1.00 64.94 96 ASP A O 1
ATOM 736 N N . LEU A 1 97 ? 1.954 -12.248 -4.671 1.00 64.19 97 LEU A N 1
ATOM 737 C CA . LEU A 1 97 ? 0.735 -12.535 -5.417 1.00 64.19 97 LEU A CA 1
ATOM 738 C C . LEU A 1 97 ? 0.498 -11.481 -6.522 1.00 64.19 97 LEU A C 1
ATOM 740 O O . LEU A 1 97 ? 0.916 -10.330 -6.397 1.00 64.19 97 LEU A O 1
ATOM 744 N N . HIS A 1 98 ? -0.171 -11.904 -7.604 1.00 58.88 98 HIS A N 1
ATOM 745 C CA . HIS A 1 98 ? -0.522 -11.152 -8.828 1.00 58.88 98 HIS A CA 1
ATOM 746 C C . HIS A 1 98 ? -0.877 -9.654 -8.636 1.00 58.88 98 HIS A C 1
ATOM 748 O O . HIS A 1 98 ? -1.290 -9.232 -7.554 1.00 58.88 98 HIS A O 1
ATOM 754 N N . PRO A 1 99 ? -0.755 -8.812 -9.689 1.00 66.88 99 PRO A N 1
ATOM 755 C CA . PRO A 1 99 ? -0.678 -7.368 -9.516 1.00 66.88 99 PRO A CA 1
ATOM 756 C C . PRO A 1 99 ? -1.984 -6.770 -8.987 1.00 66.88 99 PRO A C 1
ATOM 758 O O . PRO A 1 99 ? -2.979 -6.674 -9.700 1.00 66.88 99 PRO A O 1
ATOM 761 N N . LEU A 1 100 ? -1.932 -6.269 -7.752 1.00 74.81 100 LEU A N 1
ATOM 762 C CA . LEU A 1 100 ? -2.860 -5.245 -7.287 1.00 74.81 100 LEU A CA 1
ATOM 763 C C . LEU A 1 100 ? -2.573 -3.963 -8.079 1.00 74.81 100 LEU A C 1
ATOM 765 O O . LEU A 1 100 ? -1.491 -3.379 -7.966 1.00 74.81 100 LEU A O 1
ATOM 769 N N . GLY A 1 101 ? -3.516 -3.560 -8.927 1.00 80.69 101 GLY A N 1
ATOM 770 C CA . GLY A 1 101 ? -3.427 -2.310 -9.673 1.00 80.69 101 GLY A CA 1
ATOM 771 C C . GLY A 1 101 ? -3.555 -1.124 -8.723 1.00 80.69 101 GLY A C 1
ATOM 772 O O . GLY A 1 101 ? -4.596 -0.960 -8.098 1.00 80.69 101 GLY A O 1
ATOM 773 N N . ILE A 1 102 ? -2.499 -0.317 -8.622 1.00 85.50 102 ILE A N 1
ATOM 774 C CA . ILE A 1 102 ? -2.487 0.941 -7.867 1.00 85.50 102 ILE A CA 1
ATOM 775 C C . ILE A 1 102 ? -2.183 2.059 -8.857 1.00 85.50 102 ILE A C 1
ATOM 777 O O . ILE A 1 102 ? -1.115 2.077 -9.475 1.00 85.50 102 ILE A O 1
ATOM 781 N N . CYS A 1 103 ? -3.140 2.958 -9.035 1.00 86.38 103 CYS A N 1
ATOM 782 C CA . CYS A 1 103 ? -3.035 4.111 -9.908 1.00 86.38 103 CYS A CA 1
ATOM 783 C C . CYS A 1 103 ? -2.254 5.232 -9.214 1.00 86.38 103 CYS A C 1
ATOM 785 O O . CYS A 1 103 ? -2.231 5.360 -7.990 1.00 86.38 103 CYS A O 1
ATOM 787 N N . ASN A 1 104 ? -1.614 6.085 -10.010 1.00 86.75 104 ASN A N 1
ATOM 788 C CA . ASN A 1 104 ? -0.983 7.281 -9.465 1.00 86.75 104 ASN A CA 1
ATOM 789 C C . ASN A 1 104 ? -2.035 8.168 -8.802 1.00 86.75 104 ASN A C 1
ATOM 791 O O . ASN A 1 104 ? -3.131 8.331 -9.332 1.00 86.75 104 ASN A O 1
ATOM 795 N N . CYS A 1 105 ? -1.671 8.738 -7.654 1.00 90.75 105 CYS A N 1
ATOM 796 C CA . CYS A 1 105 ? -2.540 9.586 -6.840 1.00 90.75 105 CYS A CA 1
ATOM 797 C C . CYS A 1 105 ? -3.818 8.902 -6.333 1.00 90.75 105 CYS A C 1
ATOM 799 O O . CYS A 1 105 ? -4.663 9.590 -5.777 1.00 90.75 105 CYS A O 1
ATOM 801 N N . SER A 1 106 ? -3.980 7.583 -6.480 1.00 93.69 106 SER A N 1
ATOM 802 C CA . SER A 1 106 ? -5.134 6.899 -5.903 1.00 93.69 106 SER A CA 1
ATOM 803 C C . SER A 1 106 ? -5.083 6.909 -4.377 1.00 93.69 106 SER A C 1
ATOM 805 O O . SER A 1 106 ? -4.002 6.762 -3.800 1.00 93.69 106 SER A O 1
ATOM 807 N N . VAL A 1 107 ? -6.242 6.980 -3.730 1.00 95.69 107 VAL A N 1
ATOM 808 C CA . VAL A 1 107 ? -6.380 6.839 -2.280 1.00 95.69 107 VAL A CA 1
ATOM 809 C C . VAL A 1 107 ? -6.618 5.369 -1.931 1.00 95.69 107 VAL A C 1
ATOM 811 O O . VAL A 1 107 ? -7.237 4.609 -2.670 1.00 95.69 107 VAL A O 1
ATOM 814 N N . THR A 1 108 ? -6.029 4.919 -0.831 1.00 96.19 108 THR A N 1
ATOM 815 C CA . THR A 1 108 ? -6.222 3.574 -0.280 1.00 96.19 108 THR A CA 1
ATOM 816 C C . THR A 1 108 ? -6.322 3.723 1.226 1.00 96.19 108 THR A C 1
ATOM 818 O O . THR A 1 108 ? -5.456 4.349 1.837 1.00 96.19 108 THR A O 1
ATOM 821 N N . ILE A 1 109 ? -7.380 3.167 1.806 1.00 95.62 109 ILE A N 1
ATOM 822 C CA . ILE A 1 109 ? -7.698 3.287 3.225 1.00 95.62 109 ILE A CA 1
ATOM 823 C C . ILE A 1 109 ? -7.537 1.915 3.865 1.00 95.62 109 ILE A C 1
ATOM 825 O O . ILE A 1 109 ? -8.187 0.941 3.473 1.00 95.62 109 ILE A O 1
ATOM 829 N N . ILE A 1 110 ? -6.673 1.858 4.874 1.00 93.75 110 ILE A N 1
ATOM 830 C CA . ILE A 1 110 ? -6.542 0.719 5.776 1.00 93.75 110 ILE A CA 1
ATOM 831 C C . ILE A 1 110 ? -6.851 1.169 7.197 1.00 93.75 110 ILE A C 1
ATOM 833 O O . ILE A 1 110 ? -6.582 2.306 7.576 1.00 93.75 110 ILE A O 1
ATOM 837 N N . GLU A 1 111 ? -7.389 0.261 7.995 1.00 91.31 111 GLU A N 1
ATOM 838 C CA . GLU A 1 111 ? -7.712 0.518 9.392 1.00 91.31 111 GLU A CA 1
ATOM 839 C C . GLU A 1 111 ? -7.155 -0.580 10.282 1.00 91.31 111 GLU A C 1
ATOM 841 O O . GLU A 1 111 ? -7.062 -1.743 9.882 1.00 91.31 111 GLU A O 1
ATOM 846 N N . ARG A 1 112 ? -6.817 -0.226 11.520 1.00 87.12 112 ARG A N 1
ATOM 847 C CA . ARG A 1 112 ? -6.409 -1.208 12.518 1.00 87.12 112 ARG A CA 1
ATOM 848 C C . ARG A 1 112 ? -7.653 -1.876 13.100 1.00 87.12 112 ARG A C 1
ATOM 850 O O . ARG A 1 112 ? -8.494 -1.220 13.709 1.00 87.12 112 ARG A O 1
ATOM 857 N N . SER A 1 113 ? -7.765 -3.188 12.930 1.00 80.94 113 SER A N 1
ATOM 858 C CA . SER A 1 113 ? -8.752 -3.991 13.643 1.00 80.94 113 SER A CA 1
ATOM 859 C C . SER A 1 113 ? -8.416 -4.009 15.131 1.00 80.94 113 SER A C 1
ATOM 861 O O . SER A 1 113 ? -7.328 -4.428 15.532 1.00 80.94 113 SER A O 1
ATOM 863 N N . ILE A 1 114 ? -9.380 -3.588 15.948 1.00 77.38 114 ILE A N 1
ATOM 864 C CA . ILE A 1 114 ? -9.335 -3.703 17.413 1.00 77.38 114 ILE A CA 1
ATOM 865 C C . ILE A 1 114 ? -9.796 -5.085 17.908 1.00 77.38 114 ILE A C 1
ATOM 867 O O . ILE A 1 114 ? -9.673 -5.386 19.093 1.00 77.38 114 ILE A O 1
ATOM 871 N N . GLN A 1 115 ? -10.337 -5.927 17.021 1.00 73.50 115 GLN A N 1
ATOM 872 C CA . GLN A 1 115 ? -10.813 -7.272 17.348 1.00 73.50 115 GLN A CA 1
ATOM 873 C C . GLN A 1 115 ? -9.762 -8.330 16.975 1.00 73.50 115 GLN A C 1
ATOM 875 O O . GLN A 1 115 ? -9.154 -8.209 15.910 1.00 73.50 115 GLN A O 1
ATOM 880 N N . PRO A 1 116 ? -9.555 -9.375 17.802 1.00 66.25 116 PRO A N 1
ATOM 881 C CA . PRO A 1 116 ? -8.672 -10.490 17.470 1.00 66.25 116 PRO A CA 1
ATOM 882 C C . PRO A 1 116 ? -9.128 -11.297 16.231 1.00 66.25 116 PRO A C 1
ATOM 884 O O . PRO A 1 116 ? -10.320 -11.587 16.122 1.00 66.25 116 PRO A O 1
ATOM 887 N N . PRO A 1 117 ? -8.200 -11.737 15.354 1.00 67.12 117 PRO A N 1
ATOM 888 C CA . PRO A 1 117 ? -6.783 -11.379 15.363 1.00 67.12 117 PRO A CA 1
ATOM 889 C C . PRO A 1 117 ? -6.602 -9.895 15.020 1.00 67.12 117 PRO A C 1
ATOM 891 O O . PRO A 1 117 ? -7.147 -9.399 14.034 1.00 67.12 117 PRO A O 1
ATOM 894 N N . SER A 1 118 ? -5.846 -9.186 15.862 1.00 70.25 118 SER A N 1
ATOM 895 C CA . SER A 1 118 ? -5.509 -7.789 15.615 1.00 70.25 118 SER A CA 1
ATOM 896 C C . SER A 1 118 ? -4.656 -7.701 14.353 1.00 70.25 118 SER A C 1
ATOM 898 O O . SER A 1 118 ? -3.825 -8.566 14.077 1.00 70.25 118 SER A O 1
ATOM 900 N N . GLY A 1 119 ? -4.882 -6.664 13.557 1.00 84.56 119 GLY A N 1
ATOM 901 C CA . GLY A 1 119 ? -4.222 -6.526 12.268 1.00 84.56 119 GLY A CA 1
ATOM 902 C C . GLY A 1 119 ? -4.790 -5.373 11.465 1.00 84.56 119 GLY A C 1
ATOM 903 O O . GLY A 1 119 ? -5.628 -4.615 11.950 1.00 84.56 119 GLY A O 1
ATOM 904 N N . TRP A 1 120 ? -4.328 -5.244 10.231 1.00 89.50 120 TRP A N 1
ATOM 905 C CA . TRP A 1 120 ? -4.804 -4.230 9.302 1.00 89.50 120 TRP A CA 1
ATOM 906 C C . TRP A 1 120 ? -5.938 -4.792 8.452 1.00 89.50 120 TRP A C 1
ATOM 908 O O . TRP A 1 120 ? -5.824 -5.896 7.929 1.00 89.50 120 TRP A O 1
ATOM 918 N N . ARG A 1 121 ? -7.017 -4.029 8.286 1.00 90.81 121 ARG A N 1
ATOM 919 C CA . ARG A 1 121 ? -8.087 -4.312 7.325 1.00 90.81 121 ARG A CA 1
ATOM 920 C C . ARG A 1 121 ? -8.043 -3.300 6.193 1.00 90.81 121 ARG A C 1
ATOM 922 O O . ARG A 1 121 ? -7.820 -2.118 6.439 1.00 90.81 121 ARG A O 1
ATOM 929 N N . VAL A 1 122 ? -8.293 -3.751 4.971 1.00 92.75 122 VAL A N 1
ATOM 930 C CA . VAL A 1 122 ? -8.479 -2.858 3.822 1.00 92.75 122 VAL A CA 1
ATOM 931 C C . VAL A 1 122 ? -9.934 -2.403 3.801 1.00 92.75 122 VAL A C 1
ATOM 933 O O . VAL A 1 122 ? -10.835 -3.238 3.770 1.00 92.75 122 VAL A O 1
ATOM 936 N N . VAL A 1 123 ? -10.154 -1.093 3.844 1.00 94.88 123 VAL A N 1
ATOM 937 C CA . VAL A 1 123 ? -11.486 -0.473 3.762 1.00 94.88 123 VAL A CA 1
ATOM 938 C C . VAL A 1 123 ? -11.769 -0.024 2.337 1.00 94.88 123 VAL A C 1
ATOM 940 O O . VAL A 1 123 ? -12.845 -0.277 1.807 1.00 94.88 123 VAL A O 1
ATOM 943 N N . GLU A 1 124 ? -10.774 0.589 1.700 1.00 95.19 124 GLU A N 1
ATOM 944 C CA . GLU A 1 124 ? -10.861 1.095 0.337 1.00 95.19 124 GLU A CA 1
ATOM 945 C C . GLU A 1 124 ? -9.517 0.911 -0.363 1.00 95.19 124 GLU A C 1
ATOM 947 O O . GLU A 1 124 ? -8.461 1.073 0.250 1.00 95.19 124 GLU A O 1
ATOM 952 N N . MET A 1 125 ? -9.540 0.578 -1.650 1.00 94.25 125 MET A N 1
ATOM 953 C CA . MET A 1 125 ? -8.332 0.375 -2.441 1.00 94.25 125 MET A CA 1
ATOM 954 C C . MET A 1 125 ? -8.460 1.084 -3.782 1.00 94.25 125 MET A C 1
ATOM 956 O O . MET A 1 125 ? -9.429 0.871 -4.507 1.00 94.25 125 MET A O 1
ATOM 960 N N . ASN A 1 126 ? -7.415 1.828 -4.139 1.00 93.44 126 ASN A N 1
ATOM 961 C CA . ASN A 1 126 ? -7.246 2.431 -5.456 1.00 93.44 126 ASN A CA 1
ATOM 962 C C . ASN A 1 126 ? -8.375 3.411 -5.864 1.00 93.44 126 ASN A C 1
ATOM 964 O O . ASN A 1 126 ? -8.765 3.449 -7.033 1.00 93.44 126 ASN A O 1
ATOM 968 N N . ASP A 1 127 ? -8.895 4.215 -4.930 1.00 94.00 127 ASP A N 1
ATOM 969 C CA . ASP A 1 127 ? -9.886 5.241 -5.261 1.00 94.00 127 ASP A CA 1
ATOM 970 C C . ASP A 1 127 ? -9.254 6.384 -6.057 1.00 94.00 127 ASP A C 1
ATOM 972 O O . ASP A 1 127 ? -8.289 7.032 -5.652 1.00 94.00 127 ASP A O 1
ATOM 976 N N . THR A 1 128 ? -9.838 6.640 -7.216 1.00 93.44 128 THR A N 1
ATOM 977 C CA . THR A 1 128 ? -9.422 7.683 -8.153 1.00 93.44 128 THR A CA 1
ATOM 978 C C . THR A 1 128 ? -10.535 8.695 -8.406 1.00 93.44 128 THR A C 1
ATOM 980 O O . THR A 1 128 ? -10.381 9.577 -9.252 1.00 93.44 128 THR A O 1
ATOM 983 N N . SER A 1 129 ? -11.638 8.614 -7.653 1.00 90.00 129 SER A N 1
ATOM 984 C CA . SER A 1 129 ? -12.847 9.408 -7.865 1.00 90.00 129 SER A CA 1
ATOM 985 C C . SER A 1 129 ? -12.576 10.918 -7.855 1.00 90.00 129 SER A C 1
ATOM 987 O O . SER A 1 129 ? -13.096 11.665 -8.686 1.00 90.00 129 SER A O 1
ATOM 989 N N . HIS A 1 130 ? -11.666 11.368 -6.989 1.00 86.19 130 HIS A N 1
ATOM 990 C CA . HIS A 1 130 ? -11.249 12.767 -6.875 1.00 86.19 130 HIS A CA 1
ATOM 991 C C . HIS A 1 130 ? -10.536 13.309 -8.131 1.00 86.19 130 HIS A C 1
ATOM 993 O O . HIS A 1 130 ? -10.471 14.523 -8.336 1.00 86.19 130 HIS A O 1
ATOM 999 N N . MET A 1 131 ? -10.015 12.441 -9.004 1.00 83.69 131 MET A N 1
ATOM 1000 C CA . MET A 1 131 ? -9.355 12.852 -10.248 1.00 83.69 131 MET A CA 1
ATOM 1001 C C . MET A 1 131 ? -10.343 13.183 -11.374 1.00 83.69 131 MET A C 1
ATOM 1003 O O . MET A 1 131 ? -9.961 13.853 -12.340 1.00 83.69 131 MET A O 1
ATOM 1007 N N . HIS A 1 132 ? -11.623 12.813 -11.249 1.00 68.12 132 HIS A N 1
ATOM 1008 C CA . HIS A 1 132 ? -12.641 13.125 -12.260 1.00 68.12 132 HIS A CA 1
ATOM 1009 C C . HIS A 1 132 ? -12.893 14.631 -12.434 1.00 68.12 132 HIS A C 1
ATOM 1011 O O . HIS A 1 132 ? -13.332 15.050 -13.503 1.00 68.12 132 HIS A O 1
ATOM 1017 N N . ALA A 1 133 ? -12.507 15.469 -11.465 1.00 56.12 133 ALA A N 1
ATOM 1018 C CA . ALA A 1 133 ? -12.555 16.923 -11.616 1.00 56.12 133 ALA A CA 1
ATOM 1019 C C . ALA A 1 133 ? -11.551 17.465 -12.658 1.00 56.12 133 ALA A C 1
ATOM 1021 O O . ALA A 1 133 ? -11.788 18.521 -13.239 1.00 56.12 133 ALA A O 1
ATOM 1022 N N . LYS A 1 134 ? -10.447 16.753 -12.944 1.00 47.84 134 LYS A N 1
ATOM 1023 C CA . LYS A 1 134 ? -9.450 17.179 -13.948 1.00 47.84 134 LYS A CA 1
ATOM 1024 C C . LYS A 1 134 ? -9.698 16.616 -15.347 1.00 47.84 134 LYS A C 1
ATOM 1026 O O . LYS A 1 134 ? -9.292 17.245 -16.321 1.00 47.84 134 LYS A O 1
ATOM 1031 N N . ALA A 1 135 ? -10.407 15.494 -15.475 1.00 44.81 135 ALA A N 1
ATOM 1032 C CA . ALA A 1 135 ? -10.777 14.945 -16.783 1.00 44.81 135 ALA A CA 1
ATOM 1033 C C . ALA A 1 135 ? -11.749 15.864 -17.557 1.00 44.81 135 ALA A C 1
ATOM 1035 O O . ALA A 1 135 ? -11.695 15.916 -18.783 1.00 44.81 135 ALA A O 1
ATOM 1036 N N . ALA A 1 136 ? -12.563 16.658 -16.850 1.00 43.69 136 ALA A N 1
ATOM 1037 C CA . ALA A 1 136 ? -13.428 17.675 -17.454 1.00 43.69 136 ALA A CA 1
ATOM 1038 C C . ALA A 1 136 ? -12.669 18.905 -18.000 1.00 43.69 136 ALA A C 1
ATOM 1040 O O . ALA A 1 136 ? -13.235 19.674 -18.768 1.00 43.69 136 ALA A O 1
ATOM 1041 N N . VAL A 1 137 ? -11.395 19.095 -17.629 1.00 42.78 137 VAL A N 1
ATOM 1042 C CA . VAL A 1 137 ? -10.566 20.235 -18.073 1.00 42.78 137 VAL A CA 1
ATOM 1043 C C . VAL A 1 137 ? -9.515 19.807 -19.109 1.00 42.78 137 VAL A C 1
ATOM 1045 O O . VAL A 1 137 ? -9.019 20.629 -19.871 1.00 42.78 137 VAL A O 1
ATOM 1048 N N . ALA A 1 138 ? -9.201 18.510 -19.199 1.00 39.78 138 ALA A N 1
ATOM 1049 C CA . ALA A 1 138 ? -8.185 17.973 -20.110 1.00 39.78 138 ALA A CA 1
ATOM 1050 C C . ALA A 1 138 ? -8.695 17.636 -21.529 1.00 39.78 138 ALA A C 1
ATOM 1052 O O . ALA A 1 138 ? -7.928 17.133 -22.341 1.00 39.78 138 ALA A O 1
ATOM 1053 N N . THR A 1 139 ? -9.962 17.918 -21.854 1.00 34.22 139 THR A N 1
ATOM 1054 C CA . THR A 1 139 ? -10.499 17.856 -23.235 1.00 34.22 139 THR A CA 1
ATOM 1055 C C . THR A 1 139 ? -10.358 19.179 -23.998 1.00 34.22 139 THR A C 1
ATOM 1057 O O . THR A 1 139 ? -10.912 19.328 -25.084 1.00 34.22 139 THR A O 1
ATOM 1060 N N . ALA A 1 140 ? -9.604 20.135 -23.453 1.00 32.91 140 ALA A N 1
ATOM 1061 C CA . ALA A 1 140 ? -9.409 21.454 -24.037 1.00 32.91 140 ALA A CA 1
ATOM 1062 C C . ALA A 1 140 ? -7.926 21.811 -24.240 1.00 32.91 140 ALA A C 1
ATOM 1064 O O . ALA A 1 140 ? -7.564 22.931 -23.916 1.00 32.91 140 ALA A O 1
ATOM 1065 N N . TYR A 1 141 ? -7.086 20.898 -24.749 1.00 32.78 141 TYR A N 1
ATOM 1066 C CA . TYR A 1 141 ? -5.833 21.224 -25.461 1.00 32.78 141 TYR A CA 1
ATOM 1067 C C . TYR A 1 141 ? -5.445 20.106 -26.429 1.00 32.78 141 TYR A C 1
ATOM 1069 O O . TYR A 1 141 ? -5.414 18.936 -25.986 1.00 32.78 141 TYR A O 1
#